Protein AF-X0QEV5-F1 (afdb_monomer_lite)

InterPro domains:
  IPR027417 P-loop containing nucleoside triphosphate hydrolase [G3DSA:3.40.50.300] (1-40)
  IPR027417 P-loop containing nucleoside triphosphate hydrolase [SSF52540] (2-39)

Structure (mmCIF, N/CA/C/O backbone):
data_AF-X0QEV5-F1
#
_entry.id   AF-X0QEV5-F1
#
loop_
_atom_site.group_PDB
_atom_site.id
_atom_site.type_symbol
_atom_site.label_atom_id
_atom_site.label_alt_id
_atom_site.label_comp_id
_atom_site.label_asym_id
_atom_site.label_entity_id
_atom_site.label_seq_id
_atom_site.pdbx_PDB_ins_code
_atom_site.Cartn_x
_atom_site.Cartn_y
_atom_site.Cartn_z
_atom_site.occupancy
_atom_site.B_iso_or_equiv
_atom_site.auth_seq_id
_atom_site.auth_comp_id
_atom_site.auth_asym_id
_atom_site.auth_atom_id
_atom_site.pdbx_PDB_model_num
ATOM 1 N N . MET A 1 1 ? -10.400 0.337 16.488 1.00 81.19 1 MET A N 1
ATOM 2 C CA . MET A 1 1 ? -9.824 -0.935 16.010 1.00 81.19 1 MET A CA 1
ATOM 3 C C . MET A 1 1 ? -9.913 -0.858 14.507 1.00 81.19 1 MET A C 1
ATOM 5 O O . MET A 1 1 ? -11.043 -0.704 14.037 1.00 81.19 1 MET A O 1
ATOM 9 N N . PRO A 1 2 ? -8.775 -0.921 13.802 1.00 88.25 2 PRO A N 1
ATOM 10 C CA . PRO A 1 2 ? -8.765 -0.823 12.353 1.00 88.25 2 PRO A CA 1
ATOM 11 C C . PRO A 1 2 ? -9.645 -1.922 11.768 1.00 88.25 2 PRO A C 1
ATOM 13 O O . PRO A 1 2 ? -9.623 -3.063 12.235 1.00 88.25 2 PRO A O 1
ATOM 16 N N . LEU A 1 3 ? -10.437 -1.569 10.758 1.00 95.56 3 LEU A N 1
ATOM 17 C CA . LEU A 1 3 ? -11.187 -2.552 9.978 1.00 95.56 3 LEU A CA 1
ATOM 18 C C . LEU A 1 3 ? -10.238 -3.401 9.131 1.00 95.56 3 LEU A C 1
ATOM 20 O O . LEU A 1 3 ? -10.499 -4.579 8.906 1.00 95.56 3 LEU A O 1
ATOM 24 N N . LEU A 1 4 ? -9.137 -2.798 8.683 1.00 95.19 4 LEU A N 1
ATOM 25 C CA . LEU A 1 4 ? -8.079 -3.453 7.932 1.00 95.19 4 LEU A CA 1
ATOM 26 C C . LEU A 1 4 ? -6.728 -2.913 8.396 1.00 95.19 4 LEU A C 1
ATOM 28 O O . LEU A 1 4 ? -6.545 -1.703 8.510 1.00 95.19 4 LEU A O 1
ATOM 32 N N . SER A 1 5 ? -5.786 -3.818 8.636 1.00 96.00 5 SER A N 1
ATOM 33 C CA . SER A 1 5 ? -4.380 -3.496 8.851 1.00 96.00 5 SER A CA 1
ATOM 34 C C . SER A 1 5 ? -3.554 -4.352 7.904 1.00 96.00 5 SER A C 1
ATOM 36 O O . SER A 1 5 ? -3.722 -5.573 7.873 1.00 96.00 5 SER A O 1
ATOM 38 N N . VAL A 1 6 ? -2.714 -3.705 7.106 1.00 95.25 6 VAL A N 1
ATOM 39 C CA . VAL A 1 6 ? -1.825 -4.338 6.136 1.00 95.25 6 VAL A CA 1
ATOM 40 C C . VAL A 1 6 ? -0.396 -3.963 6.487 1.00 95.25 6 VAL A C 1
ATOM 42 O O . VAL A 1 6 ? -0.086 -2.791 6.695 1.00 95.25 6 VAL A O 1
ATOM 45 N N . SE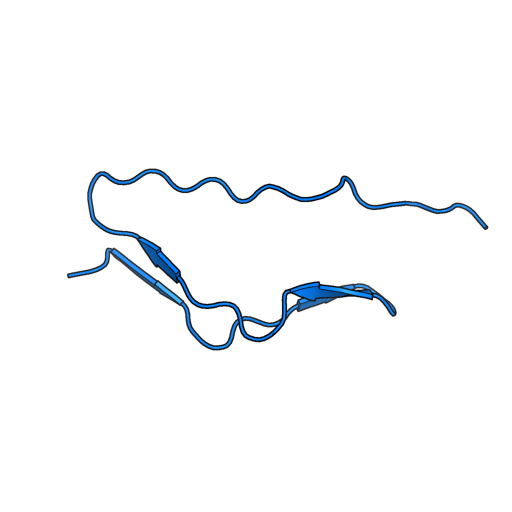R A 1 7 ? 0.473 -4.966 6.521 1.00 97.00 7 SER A N 1
ATOM 46 C CA . SER A 1 7 ? 1.906 -4.809 6.739 1.00 97.00 7 SER A CA 1
ATOM 47 C C . SER A 1 7 ? 2.690 -5.656 5.746 1.00 97.00 7 SER A C 1
ATOM 49 O O . SER A 1 7 ? 2.208 -6.695 5.287 1.00 97.00 7 SER A O 1
ATOM 51 N N . ASN A 1 8 ? 3.906 -5.209 5.425 1.00 97.38 8 ASN A N 1
ATOM 52 C CA . ASN A 1 8 ? 4.847 -5.909 4.547 1.00 97.38 8 ASN A CA 1
ATOM 53 C C . ASN A 1 8 ? 4.253 -6.288 3.177 1.00 97.38 8 ASN A C 1
ATOM 55 O O . ASN A 1 8 ? 4.549 -7.355 2.632 1.00 97.38 8 ASN A O 1
ATOM 59 N N . LEU A 1 9 ? 3.392 -5.434 2.611 1.00 94.81 9 LEU A N 1
ATOM 60 C CA . LEU A 1 9 ? 2.800 -5.688 1.303 1.00 94.81 9 LEU A CA 1
ATOM 61 C C . LEU A 1 9 ? 3.804 -5.347 0.199 1.00 94.81 9 LEU A C 1
ATOM 63 O O . LEU A 1 9 ? 4.154 -4.1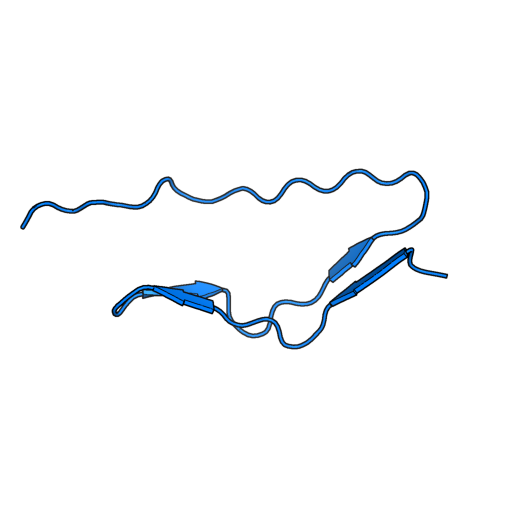87 -0.011 1.00 94.81 9 LEU A O 1
ATOM 67 N N . SER A 1 10 ? 4.199 -6.363 -0.559 1.00 94.56 10 SER A N 1
ATOM 68 C CA . SER A 1 10 ? 5.054 -6.223 -1.737 1.00 94.56 10 SER A CA 1
ATOM 69 C C . SER A 1 10 ? 4.385 -6.868 -2.949 1.00 94.56 10 SER A C 1
ATOM 71 O O . SER A 1 10 ? 3.833 -7.963 -2.845 1.00 94.56 10 SER A O 1
ATOM 73 N N . MET A 1 11 ? 4.429 -6.202 -4.103 1.00 90.25 11 MET A N 1
ATOM 74 C CA . MET A 1 11 ? 3.949 -6.741 -5.376 1.00 90.25 11 MET A CA 1
ATOM 75 C C . MET A 1 11 ? 4.843 -6.282 -6.515 1.00 90.25 11 MET A C 1
ATOM 77 O O . MET A 1 11 ? 5.156 -5.097 -6.650 1.00 90.25 11 MET A O 1
ATOM 81 N N . SER A 1 12 ? 5.139 -7.227 -7.397 1.00 90.62 12 SER A N 1
ATOM 82 C CA . SER A 1 12 ? 5.877 -7.000 -8.631 1.00 90.62 12 SER A CA 1
ATOM 83 C C . SER A 1 12 ? 5.078 -7.548 -9.808 1.00 90.62 12 SER A C 1
ATOM 85 O O . SER A 1 12 ? 4.333 -8.523 -9.678 1.00 90.62 12 SER A O 1
ATOM 87 N N . PHE A 1 13 ? 5.223 -6.914 -10.965 1.00 85.94 13 PHE A N 1
ATOM 88 C CA . PHE A 1 13 ? 4.669 -7.380 -12.227 1.00 85.94 13 PHE A CA 1
ATOM 89 C C . PHE A 1 13 ? 5.778 -7.401 -13.279 1.00 85.94 13 PHE A C 1
ATOM 91 O O . PHE A 1 13 ? 6.357 -6.362 -13.600 1.00 85.94 13 PHE A O 1
ATOM 98 N N . ALA A 1 14 ? 6.070 -8.595 -13.803 1.00 85.88 14 ALA A N 1
ATOM 99 C CA . ALA A 1 14 ? 7.275 -8.863 -14.587 1.00 85.88 14 ALA A CA 1
ATOM 100 C C . ALA A 1 14 ? 8.534 -8.370 -13.844 1.00 85.88 14 ALA A C 1
ATOM 102 O O . ALA A 1 14 ? 8.758 -8.751 -12.700 1.00 85.88 14 ALA A O 1
ATOM 103 N N . GLU A 1 15 ? 9.333 -7.511 -14.472 1.00 84.75 15 GLU A N 1
ATOM 104 C CA . GLU A 1 15 ? 10.575 -6.966 -13.909 1.00 84.75 15 GLU A CA 1
ATOM 105 C C . GLU A 1 15 ? 10.364 -5.661 -13.122 1.00 84.75 15 GLU A C 1
ATOM 107 O O . GLU A 1 15 ? 11.330 -5.012 -12.721 1.00 84.75 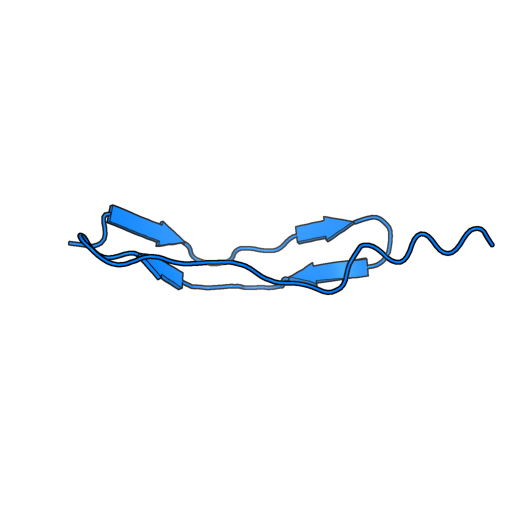15 GLU A O 1
ATOM 112 N N . LYS A 1 16 ? 9.111 -5.234 -12.916 1.00 83.44 16 LYS A N 1
ATOM 113 C CA . LYS A 1 16 ? 8.791 -3.977 -12.237 1.00 83.44 16 LYS A CA 1
ATOM 114 C C . LYS A 1 16 ? 8.159 -4.225 -10.874 1.00 83.44 16 LYS A C 1
ATOM 116 O O . LYS A 1 16 ? 7.055 -4.762 -10.783 1.00 83.44 16 LYS A O 1
ATOM 121 N N . ASP A 1 17 ? 8.805 -3.719 -9.833 1.00 87.94 17 ASP A N 1
ATOM 122 C CA . ASP A 1 17 ? 8.196 -3.600 -8.510 1.00 87.94 17 ASP A CA 1
ATOM 123 C C . ASP A 1 17 ? 7.126 -2.497 -8.541 1.00 87.94 17 ASP A C 1
ATOM 125 O O . ASP A 1 17 ? 7.395 -1.354 -8.924 1.00 87.94 17 ASP A O 1
ATOM 129 N N . LEU A 1 1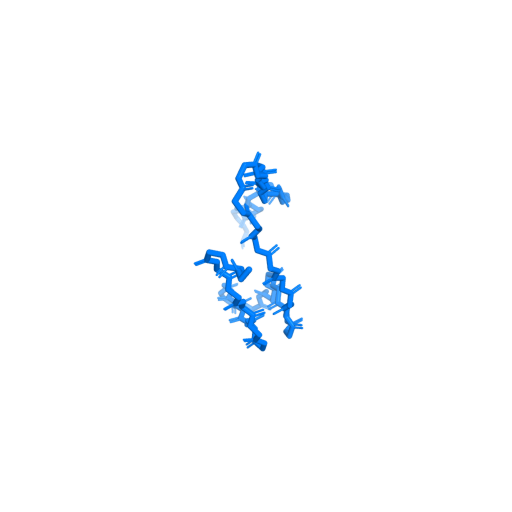8 ? 5.888 -2.849 -8.186 1.00 86.69 18 LEU A N 1
ATOM 130 C CA . LEU A 1 18 ? 4.766 -1.910 -8.094 1.00 86.69 18 LEU A CA 1
ATOM 131 C C . LEU A 1 18 ? 4.730 -1.245 -6.721 1.00 86.69 18 LEU A C 1
ATOM 133 O O . LEU A 1 18 ? 4.478 -0.047 -6.616 1.00 86.69 18 LEU A O 1
ATOM 137 N N . TYR A 1 19 ? 4.985 -2.029 -5.679 1.00 89.44 19 TYR A N 1
ATOM 138 C CA . TYR A 1 19 ? 5.127 -1.571 -4.305 1.00 89.44 19 TYR A CA 1
ATOM 139 C C . TYR A 1 19 ? 5.970 -2.574 -3.528 1.00 89.44 19 TYR A C 1
ATOM 141 O O . TYR A 1 19 ? 5.950 -3.773 -3.810 1.00 89.44 19 TYR A O 1
ATOM 149 N N . LYS A 1 20 ? 6.719 -2.063 -2.553 1.00 93.81 20 LYS A N 1
ATOM 150 C CA . LYS A 1 20 ? 7.604 -2.846 -1.702 1.00 93.81 20 LYS A CA 1
ATOM 151 C C . LYS A 1 20 ? 7.438 -2.390 -0.262 1.00 93.81 20 LYS A C 1
ATOM 153 O O . LYS A 1 20 ? 7.509 -1.192 -0.004 1.00 93.81 20 LYS A O 1
ATOM 158 N N . ASP A 1 21 ? 7.208 -3.351 0.625 1.00 96.56 21 ASP A N 1
ATOM 159 C CA . ASP A 1 21 ? 7.065 -3.165 2.070 1.00 96.56 21 ASP A CA 1
ATOM 160 C C . ASP A 1 21 ? 6.043 -2.073 2.439 1.00 96.56 21 ASP A C 1
ATOM 162 O O . ASP A 1 21 ? 6.270 -1.236 3.308 1.00 96.56 21 ASP A O 1
ATOM 166 N N . ALA A 1 22 ? 4.902 -2.059 1.744 1.00 94.00 22 ALA A N 1
ATOM 167 C CA . ALA A 1 22 ? 3.834 -1.106 2.005 1.00 94.00 22 ALA A CA 1
ATOM 168 C C . ALA A 1 22 ? 3.075 -1.455 3.296 1.00 94.00 22 ALA A C 1
ATOM 170 O O . ALA A 1 22 ? 2.734 -2.617 3.550 1.00 94.00 22 ALA A O 1
ATOM 171 N N . GLU A 1 23 ? 2.765 -0.417 4.074 1.00 96.06 23 GLU A N 1
ATOM 172 C CA . GLU A 1 23 ? 2.029 -0.494 5.334 1.00 96.06 23 GLU A CA 1
ATOM 173 C C . GLU A 1 23 ? 0.877 0.510 5.326 1.00 96.06 23 GLU A C 1
ATOM 175 O O . GLU A 1 23 ? 1.071 1.686 5.009 1.00 96.06 23 GLU A O 1
ATOM 180 N N . PHE A 1 24 ? -0.330 0.057 5.665 1.00 94.81 24 PHE A N 1
ATOM 181 C CA . PHE A 1 24 ? -1.473 0.949 5.829 1.00 94.81 24 PHE A CA 1
ATOM 182 C C . PHE A 1 24 ? -2.574 0.335 6.691 1.00 94.81 24 PHE A C 1
ATOM 184 O O . PHE A 1 24 ? -2.770 -0.880 6.750 1.00 94.81 24 PHE A O 1
ATOM 191 N N . THR A 1 25 ? -3.339 1.212 7.329 1.00 96.38 25 THR A N 1
ATOM 192 C CA . THR A 1 25 ? -4.513 0.874 8.132 1.00 96.38 25 THR A CA 1
ATOM 193 C C . THR A 1 25 ? -5.723 1.636 7.616 1.00 96.38 25 THR A C 1
ATOM 195 O O . THR A 1 25 ? -5.596 2.789 7.209 1.00 96.38 25 THR A O 1
ATOM 198 N N . LEU A 1 26 ? -6.891 0.998 7.646 1.00 96.62 26 LEU A N 1
ATOM 199 C CA . LEU A 1 26 ? -8.171 1.623 7.328 1.00 96.62 26 LEU A CA 1
ATOM 200 C C . LEU A 1 26 ? -9.075 1.579 8.557 1.00 96.62 26 LEU A C 1
ATOM 202 O O . LEU A 1 26 ? -9.437 0.494 9.035 1.00 96.62 26 LEU A O 1
ATOM 206 N N . GLU A 1 27 ? -9.466 2.748 9.052 1.00 97.06 27 GLU A N 1
ATOM 207 C CA . GLU A 1 27 ? -10.392 2.872 10.172 1.00 97.06 27 GLU A CA 1
ATOM 208 C C . GLU A 1 27 ? -11.852 2.941 9.706 1.00 97.06 27 GLU A C 1
ATOM 210 O O . GLU A 1 27 ? -12.192 3.179 8.543 1.00 97.06 27 GLU A O 1
ATOM 215 N N . LYS A 1 28 ? -12.770 2.711 10.645 1.00 96.69 28 LYS A N 1
ATOM 216 C CA . LYS A 1 28 ? -14.205 2.764 10.358 1.00 96.69 28 LYS A CA 1
ATOM 217 C C . LYS A 1 28 ? -14.632 4.180 9.961 1.00 96.69 28 LYS A C 1
ATOM 219 O O . LYS A 1 28 ? -14.533 5.101 10.763 1.00 96.69 28 LYS A O 1
ATOM 224 N N . GLY A 1 29 ? -15.215 4.311 8.769 1.00 95.81 29 GLY A N 1
ATOM 225 C CA . GLY A 1 29 ? -15.712 5.582 8.227 1.00 95.81 29 GLY A CA 1
ATOM 226 C C . GLY A 1 29 ? -14.708 6.315 7.335 1.00 95.81 29 GLY A C 1
ATOM 227 O O . GLY A 1 29 ? -15.079 7.300 6.698 1.00 95.81 29 GLY A O 1
ATOM 228 N N . GLU A 1 30 ? -13.472 5.823 7.244 1.00 95.19 30 GLU A N 1
ATOM 229 C CA . GLU A 1 30 ? -12.487 6.318 6.289 1.00 95.19 30 GLU A CA 1
ATOM 230 C C . GLU A 1 30 ? -12.706 5.711 4.900 1.00 95.19 30 GLU A C 1
ATOM 232 O O . GLU A 1 30 ? -13.191 4.587 4.749 1.00 95.19 30 GLU A O 1
ATOM 237 N N . HIS A 1 31 ? -12.314 6.466 3.876 1.00 93.56 31 HIS A N 1
ATOM 238 C CA . HIS A 1 31 ? -12.273 6.001 2.496 1.00 93.56 31 HIS A CA 1
ATOM 239 C C . HIS A 1 31 ? -10.833 6.092 2.000 1.00 93.56 31 HIS A C 1
ATOM 241 O O . HIS A 1 31 ? -10.212 7.150 2.090 1.00 93.56 31 HIS A O 1
ATOM 247 N N . MET A 1 32 ? -10.316 4.994 1.453 1.00 91.88 32 MET A N 1
ATOM 248 C CA . MET A 1 32 ? -8.969 4.921 0.895 1.00 91.88 32 MET A CA 1
ATOM 249 C C . MET A 1 32 ? -9.047 4.603 -0.595 1.00 91.88 32 MET A C 1
ATOM 251 O O . MET A 1 32 ? -9.710 3.651 -1.003 1.00 91.88 32 MET A O 1
ATOM 255 N N . GLY A 1 33 ? -8.359 5.406 -1.404 1.00 90.00 33 GLY A N 1
ATOM 256 C CA . GLY A 1 33 ? -8.154 5.155 -2.826 1.00 90.00 33 GLY A CA 1
ATOM 257 C C . GLY A 1 33 ? -6.677 4.911 -3.100 1.00 90.00 33 GLY A C 1
ATOM 258 O O . GLY A 1 33 ? -5.838 5.716 -2.704 1.00 90.00 33 GLY A O 1
ATOM 259 N N . VAL A 1 34 ? -6.362 3.817 -3.792 1.00 84.75 34 VAL A N 1
ATOM 260 C CA . VAL A 1 34 ? -5.007 3.548 -4.285 1.00 84.75 34 VAL A CA 1
ATOM 261 C C . VAL A 1 34 ? -4.933 4.012 -5.732 1.00 84.75 34 VAL A C 1
ATOM 263 O O . VAL A 1 34 ? -5.707 3.561 -6.575 1.00 84.75 34 VAL A O 1
ATOM 266 N N . VAL A 1 35 ? -4.010 4.927 -6.014 1.00 84.38 35 VAL A N 1
ATOM 267 C CA . VAL A 1 35 ? -3.756 5.444 -7.361 1.00 84.38 35 VAL A CA 1
ATOM 268 C C . VAL A 1 35 ? -2.343 5.084 -7.790 1.00 84.38 35 VAL A C 1
ATOM 270 O O . VAL A 1 35 ? -1.423 5.030 -6.979 1.00 84.38 35 VAL A O 1
ATOM 273 N N . GLY A 1 36 ? -2.165 4.847 -9.081 1.00 78.06 36 GLY A N 1
ATOM 274 C CA . GLY A 1 36 ? -0.873 4.527 -9.665 1.00 78.06 36 GLY A CA 1
ATOM 275 C C . GLY A 1 36 ? -0.837 4.945 -11.123 1.00 78.06 36 GLY A C 1
ATOM 276 O O . GLY A 1 36 ? -1.872 5.222 -11.733 1.00 78.06 36 GLY A O 1
ATOM 277 N N . GLN A 1 37 ? 0.366 5.001 -11.689 1.00 71.06 37 GLN A N 1
ATOM 278 C CA . GLN A 1 37 ? 0.504 5.169 -13.132 1.00 71.06 37 GLN A CA 1
ATOM 279 C C . GLN A 1 37 ? -0.200 4.004 -13.833 1.00 71.06 37 GLN A C 1
ATOM 281 O O . GLN A 1 37 ? 0.012 2.847 -13.463 1.00 71.06 37 GLN A O 1
ATOM 286 N N . ASN A 1 38 ? -1.016 4.308 -14.847 1.00 69.75 38 ASN A N 1
ATOM 287 C CA . ASN A 1 38 ? -1.575 3.276 -15.715 1.00 69.75 38 ASN A CA 1
ATOM 288 C C . ASN A 1 38 ? -0.434 2.405 -16.241 1.00 69.75 38 ASN A C 1
ATOM 290 O O . ASN A 1 38 ? 0.607 2.938 -16.637 1.00 69.75 38 ASN A O 1
ATOM 294 N N . GLY A 1 39 ? -0.633 1.084 -16.206 1.00 62.41 39 GLY A N 1
ATOM 295 C CA . GLY A 1 39 ? 0.360 0.109 -16.635 1.00 62.41 39 GLY A CA 1
ATOM 296 C C . GLY A 1 39 ? 0.941 0.530 -17.975 1.00 62.41 39 GLY A C 1
ATOM 297 O O . GLY A 1 39 ? 0.228 0.564 -18.976 1.00 62.41 39 GLY A O 1
ATOM 298 N N . LEU A 1 40 ? 2.221 0.907 -17.979 1.00 54.28 40 LEU A N 1
ATOM 299 C CA . LEU A 1 40 ? 2.979 1.114 -19.202 1.00 54.28 40 LEU A CA 1
ATOM 300 C C . LEU A 1 40 ? 3.098 -0.257 -19.869 1.00 54.28 40 LEU A C 1
ATOM 302 O O . LEU A 1 40 ? 4.089 -0.962 -19.707 1.00 54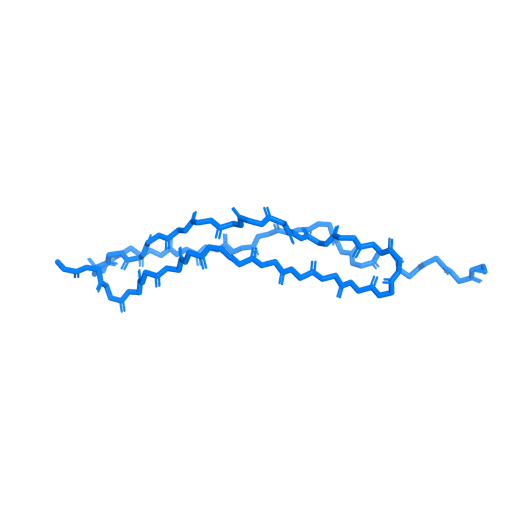.28 40 LEU A O 1
ATOM 306 N N . VAL A 1 41 ? 2.054 -0.637 -20.605 1.00 50.53 41 VAL A N 1
ATOM 307 C CA . VAL A 1 41 ? 2.180 -1.478 -21.786 1.00 50.53 41 VAL A CA 1
ATOM 308 C C . VAL A 1 41 ? 3.135 -0.702 -22.687 1.00 50.53 41 VAL A C 1
ATOM 310 O O . VAL A 1 41 ? 2.769 0.269 -23.342 1.00 50.53 41 VAL A O 1
ATOM 313 N N . ASN A 1 42 ? 4.416 -1.040 -22.602 1.00 51.06 42 ASN A N 1
ATOM 314 C CA . ASN A 1 42 ? 5.374 -0.671 -23.621 1.00 51.06 42 ASN A CA 1
ATOM 315 C C . ASN A 1 42 ? 5.350 -1.833 -24.622 1.00 51.06 42 ASN A C 1
ATOM 317 O O . ASN A 1 42 ? 5.780 -2.924 -24.261 1.00 51.06 42 ASN A O 1
ATOM 321 N N . PRO A 1 43 ? 4.793 -1.663 -25.832 1.00 54.78 43 PRO A N 1
ATOM 322 C CA . PRO A 1 43 ? 4.683 -2.732 -26.824 1.00 54.78 43 PRO A CA 1
ATOM 323 C C . PRO A 1 43 ? 6.013 -2.974 -27.565 1.00 54.78 43 PRO A C 1
ATOM 325 O O . PRO A 1 43 ? 6.000 -3.219 -28.770 1.00 54.78 43 PRO A O 1
ATOM 328 N N . ARG A 1 44 ? 7.157 -2.834 -26.886 1.00 51.72 44 ARG A N 1
ATOM 329 C CA . ARG A 1 44 ? 8.482 -3.088 -27.466 1.00 51.72 44 ARG A CA 1
ATO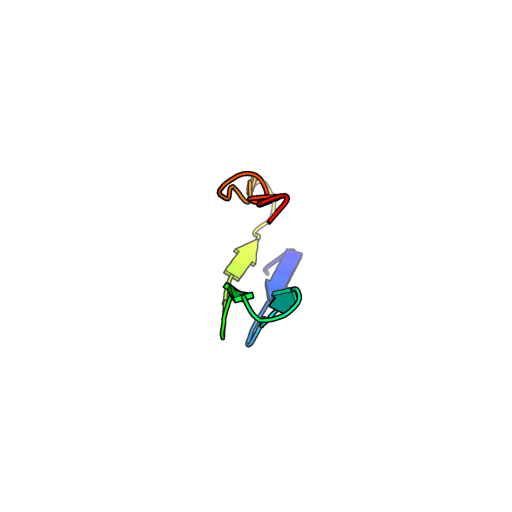M 330 C C . ARG A 1 44 ? 9.060 -4.384 -26.943 1.00 51.72 44 ARG A C 1
ATOM 332 O O . ARG A 1 44 ? 9.083 -4.528 -25.703 1.00 51.72 44 ARG A O 1
#

Secondary structure (DSSP, 8-state):
--SEEEEEEEEEETTEEEEEEEEEEE-TT---------------

Foldseek 3Di:
DFPDWDFQDWDDDDPGTPDGGDTDTHHPPDDDDDDDPDPPPPVD

pLDDT: mean 85.49, std 14.1, range [50.53, 97.38]

Organism: NCBI:txid1423743

Radius of gyration: 13.97 Å; chains: 1; bounding box: 26×15×44 Å

Sequence (44 aa):
MPLLSVSNLSMSFAEKDLYKDAEFTLEKGEHMGVVGQNGLVNPR